Protein AF-A0A9X4KP51-F1 (afdb_monomer_lite)

pLDDT: mean 82.3, std 17.05, range [30.0, 98.44]

Organism: NCBI:txid1457232

Sequence (123 aa):
MGEWKGGKMMKLAYDSPGTAWKEALPIGNGRLGAMVFGAAATERIQINEETLWSGAPHDYNRPDAGQYLQEVRSLIFNDRIEEAERLFLDRMMGGADPSASLPAFLRAESGVPRASRGYAISA

Foldseek 3Di:
DDDDPDDPDDDDWDQAFAPDQVRFDWDDDVAKIWTWRPDQFKTKIKIFGPPQKDDDDDDQFDPCQVVCVVVLVVCVVVVVPVVSVVCCVVRNGGDDDPMDGDMDMDMDGPPDPDDPDTDTDDD

Radius of gyration: 25.91 Å; chains: 1; bounding box: 58×49×63 Å

Structure (mmCIF, N/CA/C/O backbone):
data_AF-A0A9X4KP51-F1
#
_entry.id   AF-A0A9X4KP51-F1
#
loop_
_atom_site.group_PDB
_atom_site.id
_atom_site.type_symbol
_atom_site.label_atom_id
_atom_site.label_alt_id
_atom_site.label_comp_id
_atom_site.label_asym_id
_atom_site.label_entity_id
_atom_site.label_seq_id
_atom_site.pdbx_PDB_ins_code
_atom_site.Cartn_x
_atom_site.Cartn_y
_atom_site.Cartn_z
_atom_site.occupancy
_atom_site.B_iso_or_equiv
_atom_site.auth_seq_id
_atom_site.auth_comp_id
_atom_site.auth_asym_id
_atom_site.auth_atom_id
_atom_site.pdbx_PDB_model_num
ATOM 1 N N . MET A 1 1 ? 13.820 -37.795 -22.097 1.00 35.44 1 MET A N 1
ATOM 2 C CA . MET A 1 1 ? 13.571 -36.416 -22.571 1.00 35.44 1 MET A CA 1
ATOM 3 C C . MET A 1 1 ? 12.099 -36.328 -22.929 1.00 35.44 1 MET A C 1
ATOM 5 O O . MET A 1 1 ? 11.694 -36.983 -23.875 1.00 35.44 1 MET A O 1
ATOM 9 N N . GLY A 1 2 ? 11.287 -35.673 -22.097 1.00 41.91 2 GLY A N 1
ATOM 10 C CA . GLY A 1 2 ? 9.842 -35.568 -22.318 1.00 41.91 2 GLY A CA 1
ATOM 11 C C . GLY A 1 2 ? 9.527 -34.416 -23.266 1.00 41.91 2 GLY A C 1
ATOM 12 O O . GLY A 1 2 ? 9.936 -33.286 -23.010 1.00 41.91 2 GLY A O 1
ATOM 13 N N . GLU A 1 3 ? 8.825 -34.711 -24.355 1.00 48.00 3 GLU A N 1
ATOM 14 C CA . GLU A 1 3 ? 8.2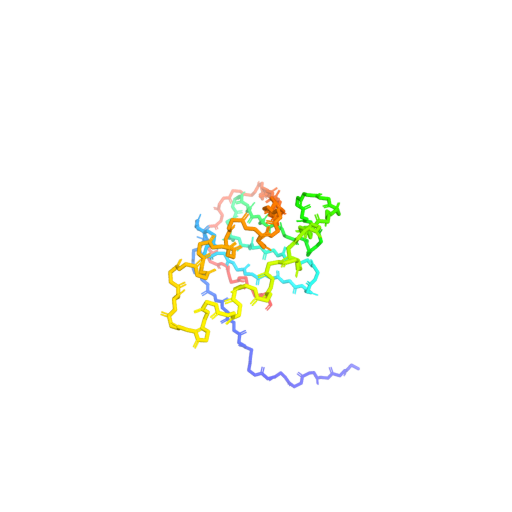48 -33.703 -25.241 1.00 48.00 3 GLU A CA 1
ATOM 15 C C . GLU A 1 3 ? 7.131 -32.954 -24.503 1.00 48.00 3 GLU A C 1
ATOM 17 O O . GLU A 1 3 ? 6.105 -33.530 -24.133 1.00 48.00 3 GLU A O 1
ATOM 22 N N . TRP A 1 4 ? 7.321 -31.653 -24.290 1.00 60.59 4 TRP A N 1
ATOM 23 C CA . TRP A 1 4 ? 6.259 -30.770 -23.822 1.00 60.59 4 TRP A CA 1
ATOM 24 C C . TRP A 1 4 ? 5.316 -30.488 -24.994 1.00 60.59 4 TRP A C 1
ATOM 26 O O . TRP A 1 4 ? 5.663 -29.754 -25.919 1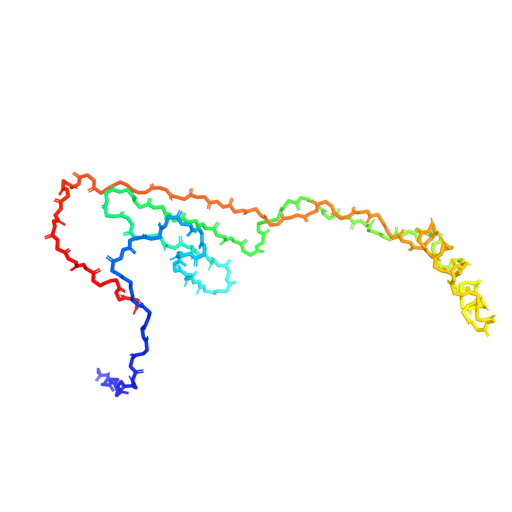.00 60.59 4 TRP A O 1
ATOM 36 N N . LYS A 1 5 ? 4.108 -31.061 -24.964 1.00 57.03 5 LYS A N 1
ATOM 37 C CA . LYS A 1 5 ? 3.023 -30.684 -25.880 1.00 57.03 5 LYS A CA 1
ATOM 38 C C . LYS A 1 5 ? 2.547 -29.274 -25.515 1.00 57.03 5 LYS A C 1
ATOM 40 O O . LYS A 1 5 ? 1.713 -29.103 -24.632 1.00 57.03 5 LYS A O 1
ATOM 45 N N . GLY A 1 6 ? 3.153 -28.269 -26.145 1.00 56.81 6 GLY A N 1
ATOM 46 C CA . GLY A 1 6 ? 2.924 -26.856 -25.856 1.00 56.81 6 GLY A CA 1
ATOM 47 C C . GLY A 1 6 ? 1.473 -26.435 -26.088 1.00 56.81 6 GLY A C 1
ATOM 48 O O . GLY A 1 6 ? 0.963 -26.511 -27.205 1.00 56.81 6 GLY A O 1
ATOM 49 N N . GLY A 1 7 ? 0.818 -25.956 -25.028 1.00 66.81 7 GLY A N 1
ATOM 50 C CA . GLY A 1 7 ? -0.393 -25.146 -25.147 1.00 66.81 7 GLY A CA 1
ATOM 51 C C . GLY A 1 7 ? -0.101 -23.819 -25.859 1.00 66.81 7 GLY A C 1
ATOM 52 O O . GLY A 1 7 ? 1.054 -23.416 -26.006 1.00 66.81 7 GLY A O 1
ATOM 53 N N . LYS A 1 8 ? -1.150 -23.125 -26.317 1.00 78.94 8 LYS A N 1
ATOM 54 C CA . LYS A 1 8 ? -1.035 -21.815 -26.980 1.00 78.94 8 LYS A CA 1
ATOM 55 C C . LYS A 1 8 ? -0.239 -20.840 -26.099 1.00 78.94 8 LYS A C 1
ATOM 57 O O . LYS A 1 8 ? -0.697 -20.460 -25.025 1.00 78.94 8 LYS A O 1
ATOM 62 N N . MET A 1 9 ? 0.934 -20.426 -26.574 1.00 80.31 9 MET A N 1
ATOM 63 C CA . MET A 1 9 ? 1.811 -19.480 -25.884 1.00 80.31 9 MET A CA 1
ATOM 64 C C . MET A 1 9 ? 1.204 -18.074 -25.954 1.00 80.31 9 MET A C 1
ATOM 66 O O . MET A 1 9 ? 1.177 -17.455 -27.019 1.00 80.31 9 MET A O 1
ATOM 70 N N . MET A 1 10 ? 0.681 -17.588 -24.829 1.00 87.94 10 MET A N 1
ATOM 71 C CA . MET A 1 10 ? 0.187 -16.217 -24.699 1.00 87.94 10 MET A CA 1
ATOM 72 C C . MET A 1 10 ? 1.367 -15.291 -24.407 1.00 87.94 10 MET A C 1
ATOM 74 O O . MET A 1 10 ? 2.176 -15.586 -23.532 1.00 87.94 10 MET A O 1
ATOM 78 N N . LYS A 1 11 ? 1.475 -14.187 -25.148 1.00 88.50 11 LYS A N 1
ATOM 79 C CA . LYS A 1 11 ? 2.562 -13.212 -25.008 1.00 88.50 11 LYS A CA 1
ATOM 80 C C . LYS A 1 11 ? 2.013 -11.796 -25.020 1.00 88.50 11 LYS A C 1
ATOM 82 O O . LYS A 1 11 ? 1.072 -11.508 -25.756 1.00 88.50 11 LYS A O 1
ATOM 87 N N . LEU A 1 12 ? 2.664 -10.925 -24.258 1.00 89.31 12 LEU A N 1
ATOM 88 C CA . LEU A 1 12 ? 2.559 -9.477 -24.384 1.00 89.31 12 LEU A CA 1
ATOM 89 C C . LEU A 1 12 ? 3.825 -8.988 -25.091 1.00 89.31 12 LEU A C 1
ATOM 91 O O . LEU A 1 12 ? 4.927 -9.345 -24.683 1.00 89.31 12 LEU A O 1
ATOM 95 N N . ALA A 1 13 ? 3.669 -8.229 -26.173 1.00 89.50 13 ALA A N 1
ATOM 96 C CA . ALA A 1 13 ? 4.778 -7.719 -26.970 1.00 89.50 13 ALA A CA 1
ATOM 97 C C . ALA A 1 13 ? 4.494 -6.277 -27.393 1.00 89.50 13 ALA A C 1
ATOM 99 O O . ALA A 1 13 ? 3.367 -5.949 -27.760 1.00 89.50 13 ALA A O 1
ATOM 100 N N . TYR A 1 14 ? 5.535 -5.450 -27.354 1.00 89.62 14 TYR A N 1
ATOM 101 C CA . TYR A 1 14 ? 5.499 -4.025 -27.668 1.00 89.62 14 TYR A CA 1
ATOM 102 C C . TYR A 1 14 ? 6.666 -3.701 -28.605 1.00 89.62 14 TYR A C 1
ATOM 104 O O . TYR A 1 14 ? 7.707 -4.359 -28.557 1.00 89.62 14 TYR A O 1
ATOM 112 N N . ASP A 1 15 ? 6.487 -2.717 -29.480 1.00 92.12 15 ASP A N 1
ATOM 113 C CA . ASP A 1 15 ? 7.460 -2.300 -30.496 1.00 92.12 15 ASP A CA 1
ATOM 114 C C . ASP A 1 15 ? 8.364 -1.141 -30.041 1.00 92.12 15 ASP A C 1
ATOM 116 O O . ASP A 1 15 ? 9.342 -0.810 -30.717 1.00 92.12 15 ASP A O 1
ATOM 120 N N . SER A 1 16 ? 8.084 -0.564 -28.872 1.00 88.19 16 SER A N 1
ATOM 121 C CA . SER A 1 16 ? 8.872 0.498 -28.251 1.00 88.19 16 SER A CA 1
ATOM 122 C C . SER A 1 16 ? 9.127 0.231 -26.764 1.00 88.19 16 SER A C 1
ATOM 124 O O . SER A 1 16 ? 8.266 -0.348 -26.098 1.00 88.19 16 SER A O 1
ATOM 126 N N . PRO A 1 17 ? 10.268 0.690 -26.214 1.00 89.50 17 PRO A N 1
ATOM 127 C CA . PRO A 1 17 ? 10.512 0.636 -24.777 1.00 89.50 17 PRO A CA 1
ATOM 128 C C . PRO A 1 17 ? 9.513 1.509 -24.014 1.00 89.50 17 PRO A C 1
ATOM 130 O O . PRO A 1 17 ? 9.121 2.578 -24.487 1.00 89.50 17 PRO A O 1
ATOM 133 N N . GLY A 1 18 ? 9.153 1.078 -22.807 1.00 87.31 18 GLY A N 1
ATOM 134 C CA . GLY A 1 18 ? 8.341 1.870 -21.894 1.00 87.31 18 GLY A CA 1
ATOM 135 C C . GLY A 1 18 ? 9.104 3.102 -21.409 1.00 87.31 18 GLY A C 1
ATOM 136 O O . GLY A 1 18 ? 10.296 3.046 -21.099 1.00 87.31 18 GLY A O 1
ATOM 137 N N . THR A 1 19 ? 8.409 4.227 -21.307 1.00 88.00 19 THR A N 1
ATOM 138 C CA . THR A 1 19 ? 8.937 5.478 -20.738 1.00 88.00 19 THR A CA 1
ATOM 139 C C . THR A 1 19 ? 8.320 5.763 -19.370 1.00 88.00 19 THR A C 1
ATOM 141 O O . THR A 1 19 ? 8.994 6.277 -18.470 1.00 88.00 19 THR A O 1
ATOM 144 N N . ALA A 1 20 ? 7.071 5.334 -19.172 1.00 89.56 20 ALA A N 1
ATOM 145 C CA . ALA A 1 20 ? 6.352 5.393 -17.909 1.00 89.56 20 ALA A CA 1
ATOM 146 C C . ALA A 1 20 ? 6.286 4.020 -17.225 1.00 89.56 20 ALA A C 1
ATOM 148 O O . ALA A 1 20 ? 6.315 2.975 -17.865 1.00 89.56 20 ALA A O 1
ATOM 149 N N . TRP A 1 21 ? 6.143 4.013 -15.897 1.00 89.06 21 TRP A N 1
ATOM 150 C CA . TRP A 1 21 ? 6.056 2.775 -15.108 1.00 89.06 21 TRP A CA 1
ATOM 151 C C . TRP A 1 21 ? 4.927 1.840 -15.566 1.00 89.06 21 TRP A C 1
ATOM 153 O O . TRP A 1 21 ? 5.115 0.633 -15.632 1.00 89.06 21 TRP A O 1
ATOM 163 N N . LYS A 1 22 ? 3.777 2.407 -15.956 1.00 90.81 22 LYS A N 1
ATOM 164 C CA . LYS A 1 22 ? 2.607 1.654 -16.444 1.00 90.81 22 LYS A CA 1
ATOM 165 C C . LYS A 1 22 ? 2.841 0.931 -17.777 1.00 90.81 22 LYS A C 1
ATOM 167 O O . LYS A 1 22 ? 2.015 0.116 -18.165 1.00 90.81 22 LYS A O 1
ATOM 172 N N . GLU A 1 23 ? 3.916 1.266 -18.483 1.00 90.81 23 GLU A N 1
ATOM 173 C CA . GLU A 1 23 ? 4.290 0.677 -19.775 1.00 90.81 23 GLU A CA 1
ATOM 174 C C . GLU A 1 23 ? 5.351 -0.420 -19.611 1.00 90.81 23 GLU A C 1
ATOM 176 O O . GLU A 1 23 ? 5.656 -1.127 -20.567 1.00 90.81 23 GLU A O 1
ATOM 181 N N . ALA A 1 24 ? 5.929 -0.556 -18.414 1.00 92.00 24 ALA A N 1
ATOM 182 C CA . ALA A 1 24 ? 6.922 -1.576 -18.122 1.00 92.00 24 ALA A CA 1
ATOM 183 C C . ALA A 1 24 ? 6.261 -2.940 -17.874 1.00 92.00 24 ALA A C 1
ATOM 185 O O . ALA A 1 24 ? 5.142 -3.037 -17.367 1.00 92.00 24 ALA A O 1
ATOM 186 N N . LEU A 1 25 ? 6.979 -4.007 -18.219 1.00 94.12 25 LEU A N 1
ATOM 187 C CA . LEU A 1 25 ? 6.498 -5.378 -18.092 1.00 94.12 25 LEU A CA 1
ATOM 188 C C . LEU A 1 25 ? 6.785 -5.927 -16.686 1.00 94.12 25 LEU A C 1
ATOM 190 O O . LEU A 1 25 ? 7.959 -5.970 -16.300 1.00 94.12 25 LEU A O 1
ATOM 194 N N . PRO A 1 26 ? 5.760 -6.368 -15.932 1.00 93.69 26 PRO A N 1
ATOM 195 C CA . PRO A 1 26 ? 5.958 -6.968 -14.622 1.00 93.69 26 PRO A CA 1
ATOM 196 C C . PRO A 1 26 ? 6.419 -8.424 -14.747 1.00 93.69 26 PRO A C 1
ATOM 198 O O . PRO A 1 26 ? 5.818 -9.225 -15.465 1.00 93.69 26 PRO A O 1
ATOM 201 N N . ILE A 1 27 ? 7.449 -8.784 -13.987 1.00 94.69 27 ILE A N 1
ATOM 202 C CA . ILE A 1 27 ? 7.881 -10.167 -13.754 1.00 94.69 27 ILE A CA 1
ATOM 203 C C . ILE A 1 27 ? 8.045 -10.400 -12.251 1.00 94.69 27 ILE A C 1
ATOM 205 O O . ILE A 1 27 ? 8.370 -9.473 -11.512 1.00 94.69 27 ILE A O 1
ATOM 209 N N . GLY A 1 28 ? 7.841 -11.628 -11.774 1.00 94.00 28 GLY A N 1
ATOM 210 C CA . GLY A 1 28 ? 8.046 -11.937 -10.361 1.00 94.00 28 GLY A CA 1
ATOM 211 C C . GLY A 1 28 ? 7.801 -13.395 -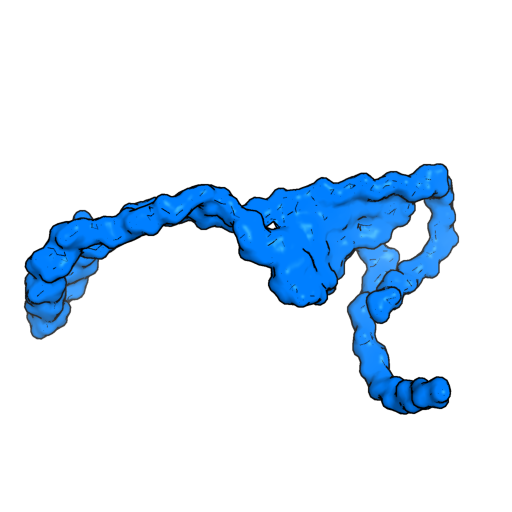9.996 1.00 94.00 28 GLY A C 1
ATOM 212 O O . GLY A 1 28 ? 7.247 -14.161 -10.782 1.00 94.00 28 GLY A O 1
ATOM 213 N N . ASN A 1 29 ? 8.231 -13.771 -8.792 1.00 94.69 29 ASN A N 1
ATOM 214 C CA . ASN A 1 29 ? 8.117 -15.133 -8.254 1.00 94.69 29 ASN A CA 1
ATOM 215 C C . ASN A 1 29 ? 7.360 -15.202 -6.914 1.00 94.69 29 ASN A C 1
ATOM 217 O O . ASN A 1 29 ? 7.522 -16.162 -6.165 1.00 94.69 29 ASN A O 1
ATOM 221 N N . GLY A 1 30 ? 6.576 -14.172 -6.596 1.00 88.56 30 GLY A N 1
ATOM 222 C CA . GLY A 1 30 ? 5.865 -14.029 -5.323 1.00 88.56 30 GLY A CA 1
ATOM 223 C C . GLY A 1 30 ? 6.637 -13.207 -4.293 1.00 88.56 30 GLY A C 1
ATOM 224 O O . GLY A 1 30 ? 6.041 -12.327 -3.692 1.00 88.56 30 GLY A O 1
ATOM 225 N N . ARG A 1 31 ? 7.957 -13.406 -4.176 1.00 90.50 31 ARG A N 1
ATOM 226 C CA . ARG A 1 31 ? 8.812 -12.671 -3.225 1.00 90.50 31 ARG A CA 1
ATOM 227 C C . ARG A 1 31 ? 9.543 -11.489 -3.858 1.00 90.50 31 ARG A C 1
ATOM 229 O O . ARG A 1 31 ? 9.611 -10.400 -3.296 1.00 90.50 31 ARG A O 1
ATOM 236 N N . LEU A 1 32 ? 10.129 -11.721 -5.029 1.00 92.19 32 LEU A N 1
ATOM 237 C CA . LEU A 1 32 ? 10.812 -10.707 -5.824 1.00 92.19 32 LEU A CA 1
ATOM 238 C C . LEU A 1 32 ? 9.941 -10.329 -7.015 1.00 92.19 32 LEU A C 1
ATOM 240 O O . LEU A 1 32 ? 9.408 -11.203 -7.706 1.00 92.19 32 LEU A O 1
ATOM 244 N N . GLY A 1 33 ? 9.846 -9.028 -7.265 1.00 92.75 33 GLY A N 1
ATOM 245 C CA . GLY A 1 33 ? 9.192 -8.455 -8.432 1.00 92.75 33 GLY A CA 1
ATOM 246 C C . GLY A 1 33 ? 10.129 -7.511 -9.169 1.00 92.75 33 GLY A C 1
ATOM 247 O O . GLY A 1 33 ? 11.019 -6.910 -8.569 1.00 92.75 33 GLY A O 1
ATOM 248 N N . ALA A 1 34 ? 9.925 -7.368 -10.472 1.00 93.00 34 ALA A N 1
ATOM 249 C CA . ALA A 1 34 ? 10.615 -6.367 -11.259 1.00 93.00 34 ALA A CA 1
ATOM 250 C C . ALA A 1 34 ? 9.734 -5.800 -12.373 1.00 93.00 34 ALA A C 1
ATOM 252 O O . ALA A 1 34 ? 8.876 -6.493 -12.916 1.00 93.00 34 ALA A O 1
ATOM 253 N N . MET A 1 35 ? 9.995 -4.543 -12.727 1.00 94.06 35 MET A N 1
ATOM 254 C CA . MET A 1 35 ? 9.395 -3.863 -13.873 1.00 94.06 35 MET A CA 1
ATOM 255 C C . MET A 1 35 ? 10.480 -3.609 -14.917 1.00 94.06 35 MET A C 1
ATOM 257 O O . MET A 1 35 ? 11.440 -2.883 -14.641 1.00 94.06 35 MET A O 1
ATOM 261 N N . VAL A 1 36 ? 10.326 -4.202 -16.101 1.00 92.62 36 VAL A N 1
ATOM 262 C CA . VAL A 1 36 ? 11.302 -4.145 -17.202 1.00 92.62 36 VAL A CA 1
ATOM 263 C C . VAL A 1 36 ? 10.853 -3.130 -18.252 1.00 92.62 36 VAL A C 1
ATOM 265 O O . VAL A 1 36 ? 9.728 -3.220 -18.745 1.00 92.62 36 VAL A O 1
ATOM 268 N N . PHE A 1 37 ? 11.716 -2.170 -18.602 1.00 91.31 37 PHE A N 1
ATOM 269 C CA . PHE A 1 37 ? 11.364 -1.065 -19.505 1.00 91.31 37 PHE A CA 1
ATOM 270 C C . PHE A 1 37 ? 11.753 -1.322 -20.974 1.00 91.31 37 PHE A C 1
ATOM 272 O O . PHE A 1 37 ? 11.088 -0.806 -21.869 1.00 91.31 37 PHE A O 1
ATOM 279 N N . GLY A 1 38 ? 12.767 -2.144 -21.254 1.00 89.06 38 GLY A N 1
ATOM 280 C CA . GLY A 1 38 ? 13.097 -2.630 -22.602 1.00 89.06 38 GLY A CA 1
ATOM 281 C C . GLY A 1 38 ? 14.019 -1.716 -23.421 1.00 89.06 38 GLY A C 1
ATOM 282 O O . GLY A 1 38 ? 14.057 -1.816 -24.650 1.00 89.06 38 GLY A O 1
ATOM 283 N N . ALA A 1 39 ? 14.728 -0.777 -22.790 1.00 86.19 39 ALA A N 1
ATOM 284 C CA . ALA A 1 39 ? 15.530 0.228 -23.487 1.00 86.19 39 ALA A CA 1
ATOM 285 C C . ALA A 1 39 ? 16.933 -0.292 -23.875 1.00 86.19 39 ALA A C 1
ATOM 287 O O . ALA A 1 39 ? 17.798 -0.517 -23.035 1.00 86.19 39 ALA A O 1
ATOM 288 N N . ALA A 1 40 ? 17.196 -0.401 -25.184 1.00 79.50 40 ALA A N 1
ATOM 289 C CA . ALA A 1 40 ? 18.369 -1.096 -25.734 1.00 79.50 40 ALA A CA 1
ATOM 290 C C . ALA A 1 40 ? 19.752 -0.525 -25.349 1.00 79.50 40 ALA A C 1
ATOM 292 O O . ALA A 1 40 ? 20.712 -1.280 -25.222 1.00 79.50 40 ALA A O 1
ATOM 293 N N . ALA A 1 41 ? 19.891 0.797 -25.211 1.00 80.62 41 ALA A N 1
ATOM 294 C CA . ALA A 1 41 ? 21.175 1.432 -24.874 1.00 80.62 41 ALA A CA 1
ATOM 295 C C . ALA A 1 41 ? 21.414 1.497 -23.357 1.00 80.62 41 ALA A C 1
ATOM 297 O O . ALA A 1 41 ? 22.537 1.386 -22.866 1.00 80.62 41 ALA A O 1
ATOM 298 N N . THR A 1 42 ? 20.340 1.705 -22.606 1.00 82.00 42 THR A N 1
ATOM 299 C CA . THR A 1 42 ? 20.352 1.825 -21.155 1.00 82.00 42 THR A CA 1
ATOM 300 C C . THR A 1 42 ? 19.040 1.265 -20.656 1.00 82.00 42 THR A C 1
ATOM 302 O O . THR A 1 42 ? 18.008 1.921 -20.772 1.00 82.00 42 THR A O 1
ATOM 305 N N . GLU A 1 43 ? 19.095 0.071 -20.095 1.00 87.06 43 GLU A N 1
ATOM 306 C CA . GLU A 1 43 ? 17.946 -0.573 -19.494 1.00 87.06 43 GLU A CA 1
ATOM 307 C C . GLU A 1 43 ? 17.738 -0.046 -18.073 1.00 87.06 43 GLU A C 1
ATOM 309 O O . GLU A 1 43 ? 18.692 0.170 -17.313 1.00 87.06 43 GLU A O 1
ATOM 314 N N . ARG A 1 44 ? 16.470 0.128 -17.705 1.00 86.88 44 ARG A N 1
ATOM 315 C CA . ARG A 1 44 ? 16.057 0.404 -16.335 1.00 86.88 44 ARG A CA 1
ATOM 316 C C . ARG A 1 44 ? 15.202 -0.760 -15.871 1.00 86.88 44 ARG A C 1
ATOM 318 O O . ARG A 1 44 ? 14.201 -1.074 -16.496 1.00 86.88 44 ARG A O 1
ATOM 325 N N . ILE A 1 45 ? 15.559 -1.347 -14.738 1.00 89.12 45 ILE A N 1
ATOM 326 C CA . ILE A 1 45 ? 14.751 -2.372 -14.084 1.00 89.12 45 ILE A CA 1
ATOM 327 C C . ILE A 1 45 ? 14.411 -1.855 -12.694 1.00 89.12 45 ILE A C 1
ATOM 329 O O . ILE A 1 45 ? 15.304 -1.633 -11.880 1.00 89.12 45 ILE A O 1
ATOM 333 N N . GLN A 1 46 ? 13.130 -1.628 -12.414 1.00 89.62 46 GLN A N 1
ATOM 334 C CA . GLN A 1 46 ? 12.704 -1.418 -11.028 1.00 89.62 46 GLN A CA 1
ATOM 335 C C . GLN A 1 46 ? 12.579 -2.779 -10.349 1.00 89.62 46 GLN A C 1
ATOM 337 O O . GLN A 1 46 ? 12.114 -3.715 -10.990 1.00 89.62 46 GLN A O 1
ATOM 342 N N . ILE A 1 47 ? 12.971 -2.886 -9.083 1.00 90.31 47 ILE A N 1
ATOM 343 C CA . ILE A 1 47 ? 12.880 -4.103 -8.277 1.00 90.31 47 ILE A CA 1
ATOM 344 C C . ILE A 1 47 ? 12.071 -3.828 -7.014 1.00 90.31 47 ILE A C 1
ATOM 346 O O . ILE A 1 47 ? 12.252 -2.797 -6.363 1.00 90.31 47 ILE A O 1
ATOM 350 N N . ASN A 1 48 ? 11.253 -4.809 -6.646 1.00 87.94 48 ASN A N 1
ATOM 351 C CA . ASN A 1 48 ? 10.546 -4.883 -5.379 1.00 87.94 48 ASN A CA 1
ATOM 352 C C . ASN A 1 48 ? 10.893 -6.199 -4.662 1.00 87.94 48 ASN A C 1
ATOM 354 O O . ASN A 1 48 ? 11.068 -7.242 -5.297 1.00 87.94 48 ASN A O 1
ATOM 358 N N . GLU A 1 49 ? 10.954 -6.143 -3.334 1.00 88.69 49 GLU A N 1
ATOM 359 C CA . GLU A 1 49 ? 11.079 -7.291 -2.429 1.00 88.69 49 GLU A CA 1
ATOM 360 C C . GLU A 1 49 ? 9.898 -7.221 -1.452 1.00 88.69 49 GLU A C 1
ATOM 362 O O . GLU A 1 49 ? 9.619 -6.145 -0.920 1.00 88.69 49 GLU A O 1
ATOM 367 N N . GLU A 1 50 ? 9.162 -8.319 -1.272 1.00 87.81 50 GLU A N 1
ATOM 368 C CA . GLU A 1 50 ? 7.872 -8.327 -0.561 1.00 87.81 50 GLU A CA 1
ATOM 369 C C . GLU A 1 50 ? 7.940 -7.795 0.882 1.00 87.81 50 GLU A C 1
ATOM 371 O O . GLU A 1 50 ? 6.962 -7.236 1.381 1.00 87.81 50 GLU A O 1
ATOM 376 N N . THR A 1 51 ? 9.089 -7.942 1.543 1.00 84.00 51 THR A N 1
ATOM 377 C CA . THR A 1 51 ? 9.316 -7.575 2.946 1.00 84.00 51 THR A CA 1
ATOM 378 C C . THR A 1 51 ? 10.018 -6.230 3.114 1.00 84.00 51 THR A C 1
ATOM 380 O O . THR A 1 51 ? 10.180 -5.764 4.243 1.00 84.00 51 THR A O 1
ATOM 383 N N . LEU A 1 52 ? 10.391 -5.557 2.021 1.00 86.69 52 LEU A N 1
ATOM 384 C CA . LEU A 1 52 ? 11.068 -4.267 2.091 1.00 86.69 52 LEU A CA 1
ATOM 385 C C . LEU A 1 52 ? 10.067 -3.121 2.313 1.00 86.69 52 LEU A C 1
ATOM 387 O O . LEU A 1 52 ? 9.598 -2.460 1.381 1.00 86.69 52 LEU A O 1
ATOM 391 N N . TRP A 1 53 ? 9.769 -2.887 3.587 1.00 85.50 53 TRP A N 1
ATOM 392 C CA . TRP A 1 53 ? 8.893 -1.824 4.074 1.00 85.50 53 TRP A CA 1
ATOM 393 C C . TRP A 1 53 ? 9.672 -0.839 4.948 1.00 85.50 53 TRP A C 1
ATOM 395 O O . TRP A 1 53 ? 10.608 -1.216 5.654 1.00 85.50 53 TRP A O 1
ATOM 405 N N . SER A 1 54 ? 9.290 0.437 4.901 1.00 84.38 54 SER A N 1
ATOM 406 C CA . SER A 1 54 ? 9.671 1.406 5.925 1.00 84.38 54 SER A CA 1
ATOM 407 C C . SER A 1 54 ? 8.896 1.144 7.218 1.00 84.38 54 SER A C 1
ATOM 409 O O . SER A 1 54 ? 7.867 0.473 7.216 1.00 84.38 54 SER A O 1
ATOM 411 N N . GLY A 1 55 ? 9.376 1.720 8.318 1.00 80.56 55 GLY A N 1
ATOM 412 C CA . GLY A 1 55 ? 8.755 1.564 9.629 1.00 80.56 55 GLY A CA 1
ATOM 413 C C . GLY A 1 55 ? 9.436 0.494 10.477 1.00 80.56 55 GLY A C 1
ATOM 414 O O . GLY A 1 55 ? 10.531 0.020 10.176 1.00 80.56 55 GLY A O 1
ATOM 415 N N . ALA A 1 56 ? 8.803 0.178 11.597 1.00 82.75 56 ALA A N 1
ATOM 416 C CA . ALA A 1 56 ? 9.253 -0.800 12.576 1.00 82.75 56 ALA A CA 1
ATOM 417 C C . ALA A 1 56 ? 8.016 -1.363 13.292 1.00 82.75 56 ALA A C 1
ATOM 419 O O . ALA A 1 56 ? 6.960 -0.730 13.226 1.00 82.75 56 ALA A O 1
ATOM 420 N N . PRO A 1 57 ? 8.118 -2.508 13.994 1.00 84.56 57 PRO A N 1
ATOM 421 C CA . PRO A 1 57 ? 7.021 -3.004 14.815 1.00 84.56 57 PRO A CA 1
ATOM 422 C C . PRO A 1 57 ? 6.469 -1.900 15.723 1.00 84.56 57 PRO A C 1
ATOM 424 O O . PRO A 1 57 ? 7.215 -1.285 16.487 1.00 84.56 57 PRO A O 1
ATOM 427 N N . HIS A 1 58 ? 5.170 -1.645 15.615 1.00 81.62 58 HIS A N 1
ATOM 428 C CA . HIS A 1 58 ? 4.491 -0.578 16.335 1.00 81.62 58 HIS A CA 1
ATOM 429 C C . HIS A 1 58 ? 3.156 -1.083 16.879 1.00 81.62 58 HIS A C 1
ATOM 431 O O . HIS A 1 58 ? 2.462 -1.859 16.220 1.00 81.62 58 HIS A O 1
ATOM 437 N N . ASP A 1 59 ? 2.808 -0.655 18.092 1.00 86.19 59 ASP A N 1
ATOM 438 C CA . ASP A 1 59 ? 1.490 -0.910 18.662 1.00 86.19 59 ASP A CA 1
ATOM 439 C C . ASP A 1 59 ? 0.553 0.231 18.267 1.00 86.19 59 ASP A C 1
ATOM 441 O O . ASP A 1 59 ? 0.636 1.336 18.798 1.00 86.19 59 ASP A O 1
ATOM 445 N N . TYR A 1 60 ? -0.330 -0.042 17.310 1.00 85.62 60 TYR A N 1
ATOM 446 C CA . TYR A 1 60 ? -1.317 0.931 16.847 1.00 85.62 60 TYR A CA 1
ATOM 447 C C . TYR A 1 60 ? -2.529 1.028 17.777 1.00 85.62 60 TYR A C 1
ATOM 449 O O . TYR A 1 60 ? -3.406 1.860 17.541 1.00 85.62 60 TYR A O 1
ATOM 457 N N . ASN A 1 61 ? -2.618 0.191 18.816 1.00 88.31 61 ASN A N 1
ATOM 458 C CA . ASN A 1 61 ? -3.765 0.200 19.707 1.00 88.31 61 ASN A CA 1
ATOM 459 C C . ASN A 1 61 ? -3.802 1.478 20.536 1.00 88.31 61 ASN A C 1
ATOM 461 O O . ASN A 1 61 ? -2.822 1.903 21.146 1.00 88.31 61 ASN A O 1
ATOM 465 N N . ARG A 1 62 ? -4.998 2.052 20.626 1.00 89.50 62 ARG A N 1
ATOM 466 C CA . ARG A 1 62 ? -5.284 3.125 21.564 1.00 89.50 62 ARG A CA 1
ATOM 467 C C . ARG A 1 62 ? -5.763 2.515 22.896 1.00 89.50 62 ARG A C 1
ATOM 469 O O . ARG A 1 62 ? -6.824 1.888 22.905 1.00 89.50 62 ARG A O 1
ATOM 476 N N . PRO A 1 63 ? -5.033 2.685 24.019 1.00 90.06 63 PRO A N 1
ATOM 477 C CA . PRO A 1 63 ? -5.300 1.935 25.253 1.00 90.06 63 PRO A CA 1
ATOM 478 C C . PRO A 1 63 ? -6.689 2.164 25.867 1.00 90.06 63 PRO A C 1
ATOM 480 O O . PRO A 1 63 ? -7.254 1.259 26.475 1.00 90.06 63 PRO A O 1
ATOM 483 N N . ASP A 1 64 ? -7.247 3.367 25.717 1.00 93.12 64 ASP A N 1
ATOM 484 C CA . ASP A 1 64 ? -8.540 3.770 26.281 1.00 93.12 64 ASP A CA 1
ATOM 485 C C . ASP A 1 64 ? -9.721 3.575 25.316 1.00 93.12 64 ASP A C 1
ATOM 487 O O . ASP A 1 64 ? -10.868 3.744 25.725 1.00 93.12 64 ASP A O 1
ATOM 491 N N . ALA A 1 65 ? -9.486 3.158 24.065 1.00 93.38 65 ALA A N 1
ATOM 492 C CA . ALA A 1 65 ? -10.526 3.078 23.034 1.00 93.38 65 ALA A CA 1
ATOM 493 C C . ALA A 1 65 ? -11.729 2.214 23.450 1.00 93.38 65 ALA A C 1
ATOM 495 O O . ALA A 1 65 ? -12.881 2.564 23.192 1.00 93.38 65 ALA A O 1
ATOM 496 N N . GLY A 1 66 ? -11.474 1.101 24.147 1.00 94.50 66 GLY A N 1
ATOM 497 C CA . GLY A 1 66 ? -12.521 0.191 24.614 1.00 94.50 66 GLY A CA 1
ATOM 498 C C . GLY A 1 66 ? -13.522 0.830 25.584 1.00 94.50 66 GLY A C 1
ATOM 499 O O . GLY A 1 66 ? -14.661 0.370 25.660 1.00 94.50 66 GLY A O 1
ATOM 500 N N . GLN A 1 67 ? -13.140 1.905 26.281 1.00 96.81 67 GLN A N 1
ATOM 501 C CA . GLN A 1 67 ? -14.003 2.597 27.245 1.00 96.81 67 GLN A CA 1
ATOM 502 C C . GLN A 1 67 ? -15.174 3.318 26.560 1.00 96.81 67 GLN A C 1
ATOM 504 O O . GLN A 1 67 ? -16.252 3.420 27.140 1.00 96.81 67 GLN A O 1
ATOM 509 N N . TYR A 1 68 ? -14.998 3.745 25.305 1.00 96.88 68 TYR A N 1
ATOM 510 C CA . TYR A 1 68 ? -15.989 4.525 24.552 1.00 96.88 68 TYR A CA 1
ATOM 511 C C . TYR A 1 68 ? -16.918 3.661 23.684 1.00 96.88 68 TYR A C 1
ATOM 513 O O . TYR A 1 68 ? -17.910 4.154 23.147 1.00 96.88 68 TYR A O 1
ATOM 521 N N . LEU A 1 69 ? -16.654 2.352 23.573 1.00 97.12 69 LEU A N 1
ATOM 522 C CA . LEU A 1 69 ? -17.411 1.443 22.703 1.00 97.12 69 LEU A CA 1
ATOM 523 C C . LEU A 1 69 ? -18.914 1.429 23.018 1.00 97.12 69 LEU A C 1
ATOM 525 O O . LEU A 1 69 ? -19.746 1.385 22.108 1.00 97.12 69 LEU A O 1
ATOM 529 N N . GLN A 1 70 ? -19.273 1.450 24.303 1.00 97.94 70 GLN A N 1
ATOM 530 C CA . GLN A 1 70 ? -20.676 1.410 24.715 1.00 97.94 70 GLN A CA 1
ATOM 531 C C . GLN A 1 70 ? -21.409 2.717 24.386 1.00 97.94 70 GLN A C 1
ATOM 533 O O . GLN A 1 70 ? -22.580 2.693 23.999 1.00 97.94 70 GLN A O 1
ATOM 538 N N . GLU A 1 71 ? -20.720 3.849 24.505 1.00 97.75 71 GLU A N 1
ATOM 539 C CA . GLU A 1 71 ? -21.265 5.170 24.204 1.00 97.75 71 GLU A CA 1
ATOM 540 C C . GLU A 1 71 ? -21.492 5.336 22.699 1.00 97.75 71 GLU A C 1
ATOM 542 O O . GLU A 1 71 ? -22.594 5.685 22.282 1.00 97.75 71 GLU A O 1
ATOM 547 N N . VAL A 1 72 ? -20.510 4.948 21.878 1.00 97.75 72 VAL A N 1
ATOM 548 C CA . VAL A 1 72 ? -20.641 4.945 20.413 1.00 97.75 72 VAL A CA 1
ATOM 549 C C . VAL A 1 72 ? -21.820 4.077 19.964 1.00 97.75 72 VAL A C 1
ATOM 551 O O . VAL A 1 72 ? -22.659 4.531 19.188 1.00 97.75 72 VAL A O 1
ATOM 554 N N . ARG A 1 73 ? -21.954 2.851 20.493 1.00 98.12 73 ARG A N 1
ATOM 555 C CA . ARG A 1 73 ? -23.112 1.982 20.200 1.00 98.12 73 ARG A CA 1
ATOM 556 C C . ARG A 1 73 ? -24.437 2.636 20.582 1.00 98.12 73 ARG A C 1
ATOM 558 O O . ARG A 1 73 ? -25.395 2.558 19.820 1.00 98.12 73 ARG A O 1
ATOM 565 N N . SER A 1 74 ? -24.489 3.285 21.742 1.00 98.38 74 SER A N 1
ATOM 566 C CA . SER A 1 74 ? -25.697 3.972 22.206 1.00 98.38 74 SER A CA 1
ATOM 567 C C . SER A 1 74 ? -26.072 5.134 21.287 1.00 98.38 74 SER A C 1
ATOM 569 O O . SER A 1 74 ? -27.248 5.299 20.978 1.00 98.38 74 SER A O 1
ATOM 571 N N . LEU A 1 75 ? -25.101 5.915 20.808 1.00 98.44 75 LEU A N 1
ATOM 572 C CA . LEU A 1 75 ? -25.345 6.995 19.847 1.00 98.44 75 LEU A CA 1
ATOM 573 C C . LEU A 1 75 ? -25.890 6.448 18.520 1.00 98.44 75 LEU A C 1
ATOM 575 O O . LEU A 1 75 ? -26.885 6.968 18.022 1.00 98.44 75 LEU A O 1
ATOM 579 N N . ILE A 1 76 ? -25.324 5.348 18.012 1.00 98.12 76 ILE A N 1
ATOM 580 C CA . ILE A 1 76 ? -25.807 4.675 16.794 1.00 98.12 76 ILE A CA 1
ATOM 581 C C . ILE A 1 76 ? -27.254 4.193 16.960 1.00 98.12 76 ILE A C 1
ATOM 583 O O . ILE A 1 76 ? -28.090 4.460 16.103 1.00 98.12 76 ILE A O 1
ATOM 587 N N . PHE A 1 77 ? -27.581 3.518 18.067 1.00 98.31 77 PHE A N 1
ATOM 588 C CA . PHE A 1 77 ? -28.940 3.008 18.295 1.00 98.31 77 PHE A CA 1
ATOM 589 C C . PHE A 1 77 ? -29.987 4.104 18.532 1.00 98.31 77 PHE A C 1
ATOM 591 O O . PHE A 1 77 ? -31.177 3.834 18.402 1.00 98.31 77 PHE A O 1
ATOM 598 N N . ASN A 1 78 ? -29.555 5.324 18.854 1.00 98.25 78 ASN A N 1
ATOM 599 C CA . ASN A 1 78 ? -30.417 6.500 18.968 1.00 98.25 78 ASN A CA 1
ATOM 600 C C . ASN A 1 78 ? -30.370 7.398 17.716 1.00 98.25 78 ASN A C 1
ATOM 602 O O . ASN A 1 78 ? -30.766 8.557 17.798 1.00 98.25 78 ASN A O 1
ATOM 606 N N . ASP A 1 79 ? -29.871 6.890 16.583 1.00 97.88 79 ASP A N 1
ATOM 607 C CA . ASP A 1 79 ? -29.788 7.594 15.290 1.00 97.88 79 ASP A CA 1
ATOM 608 C C . ASP A 1 79 ? -28.918 8.874 15.310 1.00 97.88 79 ASP A C 1
ATOM 610 O O . ASP A 1 79 ? -29.005 9.742 14.444 1.00 97.88 79 ASP A O 1
ATOM 614 N N . ARG A 1 80 ? -28.016 8.997 16.296 1.00 98.38 80 ARG A N 1
ATOM 615 C CA . ARG A 1 80 ? -27.080 10.127 16.466 1.00 98.38 80 ARG A CA 1
ATOM 616 C C . ARG A 1 80 ? -25.745 9.841 15.778 1.00 98.38 80 ARG A C 1
ATOM 618 O O . ARG A 1 80 ? -24.693 9.780 16.418 1.00 98.38 80 ARG A O 1
ATOM 625 N N . ILE A 1 81 ? -25.792 9.632 14.464 1.00 97.62 81 ILE A N 1
ATOM 626 C CA . ILE A 1 81 ? -24.658 9.117 13.677 1.00 97.62 81 ILE A CA 1
ATOM 627 C C . ILE A 1 81 ? -23.453 10.069 13.670 1.00 97.62 81 ILE A C 1
ATOM 629 O O . ILE A 1 81 ? -22.336 9.625 13.924 1.00 97.62 81 ILE A O 1
ATOM 633 N N . GLU A 1 82 ? -23.661 11.371 13.461 1.00 98.19 82 GLU A N 1
ATOM 634 C CA . GLU A 1 82 ? -22.562 12.356 13.421 1.00 98.19 82 GLU A CA 1
ATOM 635 C C . GLU A 1 82 ? -21.795 12.444 14.749 1.00 98.19 82 GLU A C 1
ATOM 637 O O . GLU A 1 82 ? -20.589 12.691 14.788 1.00 98.19 82 GLU A O 1
ATOM 642 N N . GLU A 1 83 ? -22.495 12.252 15.866 1.00 97.81 83 GLU A N 1
ATOM 643 C CA . GLU A 1 83 ? -21.893 12.292 17.197 1.00 97.81 83 GLU A CA 1
ATOM 644 C C . GLU A 1 83 ? -21.145 10.997 17.503 1.00 97.81 83 GLU A C 1
ATOM 646 O O . GLU A 1 83 ? -20.057 11.041 18.078 1.00 97.81 83 GLU A O 1
ATOM 651 N N . ALA A 1 84 ? -21.687 9.858 17.060 1.00 97.69 84 ALA A N 1
ATOM 652 C CA . ALA A 1 84 ? -21.008 8.570 17.133 1.00 97.69 84 ALA A CA 1
ATOM 653 C C . ALA A 1 84 ? -19.697 8.584 16.335 1.00 97.69 84 ALA A C 1
ATOM 655 O O . ALA A 1 84 ? -18.662 8.163 16.851 1.00 97.69 84 ALA A O 1
ATOM 656 N N . GLU A 1 85 ? -19.729 9.102 15.103 1.00 97.38 85 GLU A N 1
ATOM 657 C CA . GLU A 1 85 ? -18.554 9.232 14.238 1.00 97.38 85 GLU A CA 1
ATOM 658 C C . GLU A 1 85 ? -17.496 10.132 14.876 1.00 97.38 85 GLU A C 1
ATOM 660 O O . GLU A 1 85 ? -16.332 9.746 14.982 1.00 97.38 85 GLU A O 1
ATOM 665 N N . ARG A 1 86 ? -17.897 11.308 15.369 1.00 98.06 86 ARG A N 1
ATOM 666 C CA . ARG A 1 86 ? -16.973 12.242 16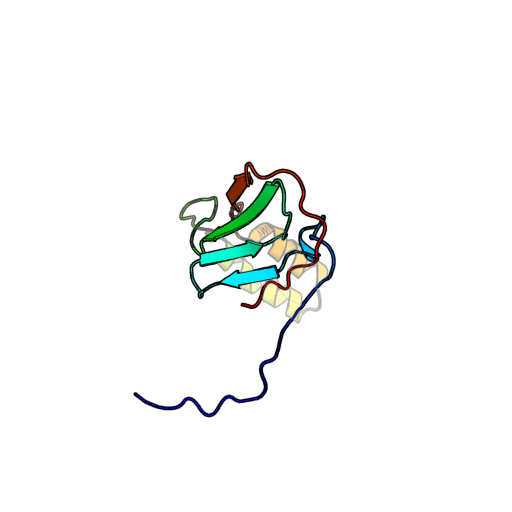.019 1.00 98.06 86 ARG A CA 1
ATOM 667 C C . ARG A 1 86 ? -16.294 11.620 17.236 1.00 98.06 86 ARG A C 1
ATOM 669 O O . ARG A 1 86 ? -15.079 11.740 17.377 1.00 98.06 86 ARG A O 1
ATOM 6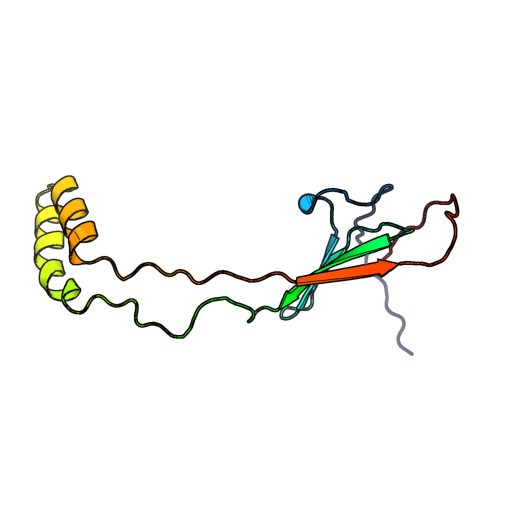76 N N . LEU A 1 87 ? -17.062 10.947 18.095 1.00 96.94 87 LEU A N 1
ATOM 677 C CA . LEU A 1 87 ? -16.528 10.275 19.279 1.00 96.94 87 LEU A CA 1
ATOM 678 C C . LEU A 1 87 ? -15.567 9.142 18.893 1.00 96.94 87 LEU A C 1
ATOM 680 O O . LEU A 1 87 ? -14.496 9.009 19.484 1.00 96.94 87 LEU A O 1
ATOM 684 N N . PHE A 1 88 ? -15.922 8.356 17.876 1.00 95.94 88 PHE A N 1
ATOM 685 C CA . PHE A 1 88 ? -15.086 7.274 17.368 1.00 95.94 88 PHE A CA 1
ATOM 686 C C . PHE A 1 88 ? -13.749 7.792 16.817 1.00 95.94 88 PHE A C 1
ATOM 688 O O . PHE A 1 88 ? -12.688 7.300 17.208 1.00 95.94 88 PHE A O 1
ATOM 695 N N . LEU A 1 89 ? -13.785 8.814 15.959 1.00 94.69 89 LEU A N 1
ATOM 696 C CA . LEU A 1 89 ? -12.584 9.396 15.359 1.00 94.69 89 LEU A CA 1
ATOM 697 C C . LEU A 1 89 ? -11.656 10.032 16.406 1.00 94.69 89 LEU A C 1
ATOM 699 O O . LEU A 1 89 ? -10.441 9.894 16.295 1.00 94.69 89 LEU A O 1
ATOM 703 N N . ASP A 1 90 ? -12.209 10.678 17.437 1.00 94.00 90 ASP A N 1
ATOM 704 C CA . ASP A 1 90 ? -11.431 11.347 18.493 1.00 94.00 90 ASP A CA 1
ATOM 705 C C . ASP A 1 90 ? -10.840 10.362 19.524 1.00 94.00 90 ASP A C 1
ATOM 707 O O . ASP A 1 90 ? -9.728 10.554 20.027 1.00 94.00 90 ASP A O 1
ATOM 711 N N . ARG A 1 91 ? -11.577 9.294 19.866 1.00 94.38 91 ARG A N 1
ATOM 712 C CA . ARG A 1 91 ? -11.272 8.454 21.043 1.00 94.38 91 ARG A CA 1
ATOM 713 C C . ARG A 1 91 ? -10.960 6.997 20.763 1.00 94.38 91 ARG A C 1
ATOM 715 O O . ARG A 1 91 ? -10.459 6.324 21.661 1.00 94.38 91 ARG A O 1
ATOM 722 N N . MET A 1 92 ? -11.254 6.489 19.571 1.00 94.00 92 MET A N 1
ATOM 723 C CA . MET A 1 92 ? -11.130 5.057 19.280 1.00 94.00 92 MET A CA 1
ATOM 724 C C . MET A 1 92 ? -10.148 4.734 18.155 1.00 94.00 92 MET A C 1
ATOM 726 O O . MET A 1 92 ? -9.712 3.589 18.055 1.00 94.00 92 MET A O 1
ATOM 730 N N . MET A 1 93 ? -9.761 5.721 17.345 1.00 91.31 93 MET A N 1
ATOM 731 C CA . MET A 1 93 ? -8.761 5.531 16.298 1.00 91.31 93 MET A CA 1
ATOM 732 C C . MET A 1 93 ? -7.366 5.284 16.886 1.00 91.31 93 MET A C 1
ATOM 734 O O . MET A 1 93 ? -6.918 5.980 17.801 1.00 91.31 93 MET A O 1
ATOM 738 N N . GLY A 1 94 ? -6.690 4.276 16.335 1.00 86.62 94 GLY A N 1
ATOM 739 C CA . GLY A 1 94 ? -5.284 3.994 16.597 1.00 86.62 94 GLY A CA 1
ATOM 740 C C . GLY A 1 94 ? -4.345 5.052 16.016 1.00 86.62 94 GLY A C 1
ATOM 741 O O . GLY A 1 94 ? -4.763 5.932 15.260 1.00 86.62 94 GLY A O 1
ATOM 742 N N . GLY A 1 95 ? -3.061 4.961 16.367 1.00 81.62 95 GLY A N 1
ATOM 743 C CA . GLY A 1 95 ? -2.027 5.827 15.796 1.00 81.62 95 GLY A CA 1
ATOM 744 C C . GLY A 1 95 ? -1.906 5.659 14.277 1.00 81.62 95 GLY A C 1
ATOM 745 O O . GLY A 1 95 ? -2.164 4.581 13.743 1.00 81.62 95 GLY A O 1
ATOM 746 N N . ALA A 1 96 ? -1.512 6.723 13.572 1.00 76.12 96 ALA A N 1
ATOM 747 C CA . ALA A 1 96 ? -1.248 6.646 12.137 1.00 76.12 96 ALA A CA 1
ATOM 748 C C . ALA A 1 96 ? -0.078 5.691 11.849 1.00 76.12 96 ALA A C 1
ATOM 750 O O . ALA A 1 96 ? 0.937 5.737 12.543 1.00 76.12 96 ALA A O 1
ATOM 751 N N . ASP A 1 97 ? -0.205 4.874 10.802 1.00 77.44 97 ASP A N 1
ATOM 752 C CA . ASP A 1 97 ? 0.880 4.022 10.320 1.00 77.44 97 ASP A CA 1
ATOM 753 C C . ASP A 1 97 ? 1.685 4.732 9.221 1.00 77.44 97 ASP A C 1
ATOM 755 O O . ASP A 1 97 ? 1.146 4.981 8.140 1.00 77.44 97 ASP A O 1
ATOM 759 N N . PRO A 1 98 ? 2.963 5.087 9.464 1.00 74.69 98 PRO A N 1
ATOM 760 C CA . PRO A 1 98 ? 3.817 5.693 8.448 1.00 74.69 98 PRO A CA 1
ATOM 761 C C . PRO A 1 98 ? 4.491 4.658 7.528 1.00 74.69 98 PRO A C 1
ATOM 763 O O . PRO A 1 98 ? 5.302 5.043 6.680 1.00 74.69 98 PRO A O 1
ATOM 766 N N . SER A 1 99 ? 4.231 3.360 7.712 1.00 80.38 99 SER A N 1
ATOM 767 C CA . SER A 1 99 ? 4.889 2.287 6.963 1.00 80.38 99 SER A CA 1
ATOM 768 C C . SER A 1 99 ? 4.461 2.279 5.492 1.00 80.38 99 SER A C 1
ATOM 770 O O . SER A 1 99 ? 3.283 2.386 5.156 1.00 80.38 99 SER A O 1
ATOM 772 N N . ALA A 1 100 ? 5.431 2.139 4.591 1.00 82.00 100 ALA A N 1
ATOM 773 C CA . ALA A 1 100 ? 5.223 2.114 3.148 1.00 82.00 100 ALA A CA 1
ATOM 774 C C . ALA A 1 100 ? 6.226 1.173 2.466 1.00 82.00 100 ALA A C 1
ATOM 776 O O . ALA A 1 100 ? 7.361 1.024 2.916 1.00 82.00 100 ALA A O 1
ATOM 777 N N . SER A 1 101 ? 5.827 0.551 1.355 1.00 78.75 101 SER A N 1
ATOM 778 C CA . SER A 1 101 ? 6.729 -0.289 0.558 1.00 78.75 101 SER A CA 1
ATOM 779 C C . SER A 1 101 ? 7.807 0.557 -0.130 1.00 78.75 101 SER A C 1
ATOM 781 O O . SER A 1 101 ? 7.511 1.618 -0.687 1.00 78.75 101 SER A O 1
ATOM 783 N N . LEU A 1 102 ? 9.057 0.083 -0.112 1.00 80.75 102 LEU A N 1
ATOM 784 C CA . LEU A 1 102 ? 10.206 0.787 -0.684 1.00 80.75 102 LEU A CA 1
ATOM 785 C C . LEU A 1 102 ? 10.675 0.110 -1.987 1.00 80.75 102 LEU A C 1
ATOM 787 O O . LEU A 1 102 ? 11.156 -1.023 -1.945 1.00 80.75 102 LEU A O 1
ATOM 791 N N . PRO A 1 103 ? 10.589 0.779 -3.151 1.00 81.31 103 PRO A N 1
ATOM 792 C CA . PRO A 1 103 ? 11.132 0.253 -4.401 1.00 81.31 103 PRO A CA 1
ATOM 793 C C . PRO A 1 103 ? 12.634 0.544 -4.545 1.00 81.31 103 PRO A C 1
ATOM 795 O O . PRO A 1 103 ? 13.131 1.577 -4.093 1.00 81.31 103 PRO A O 1
ATOM 798 N N . ALA A 1 104 ? 13.345 -0.320 -5.270 1.00 75.94 104 ALA A N 1
ATOM 799 C CA . ALA A 1 104 ? 14.730 -0.106 -5.695 1.00 75.94 104 ALA A CA 1
ATOM 800 C C . ALA A 1 104 ? 14.844 -0.066 -7.229 1.00 75.94 104 ALA A C 1
ATOM 802 O O . ALA A 1 104 ? 13.956 -0.525 -7.946 1.00 75.94 104 ALA A O 1
ATOM 803 N N . PHE A 1 105 ? 15.948 0.470 -7.757 1.00 81.00 105 PHE A N 1
ATOM 804 C CA . PHE A 1 105 ? 16.202 0.526 -9.200 1.00 81.00 105 PHE A CA 1
ATOM 805 C C . PHE A 1 105 ? 17.585 -0.025 -9.542 1.00 81.00 105 PHE A C 1
ATOM 807 O O . PHE A 1 105 ? 18.578 0.338 -8.914 1.00 81.00 105 PHE A O 1
ATOM 814 N N . LEU A 1 106 ? 17.648 -0.846 -10.588 1.00 73.31 106 LEU A N 1
ATOM 815 C CA . LEU A 1 106 ? 18.872 -1.223 -11.282 1.00 73.31 106 LEU A CA 1
ATOM 816 C C . LEU A 1 106 ? 18.927 -0.536 -12.645 1.00 73.31 106 LEU A C 1
ATOM 818 O O . LEU A 1 106 ? 17.916 -0.388 -13.338 1.00 73.31 106 LEU A O 1
ATOM 822 N N . ARG A 1 107 ? 20.135 -0.144 -13.044 1.00 80.44 107 ARG A N 1
ATOM 823 C CA . ARG A 1 107 ? 20.427 0.427 -14.358 1.00 80.44 107 ARG A CA 1
ATOM 824 C C . ARG A 1 107 ? 21.517 -0.405 -15.014 1.00 80.44 107 ARG A C 1
ATOM 826 O O . ARG A 1 107 ? 22.565 -0.612 -14.407 1.00 80.44 107 ARG A O 1
ATOM 833 N N . ALA A 1 108 ? 21.265 -0.872 -16.230 1.00 77.81 108 ALA A N 1
ATOM 834 C CA . ALA A 1 108 ? 22.236 -1.613 -17.026 1.00 77.81 108 ALA A CA 1
ATOM 835 C C . ALA A 1 108 ? 22.514 -0.859 -18.329 1.00 77.81 108 ALA A C 1
ATOM 837 O O . ALA A 1 108 ? 21.595 -0.373 -18.980 1.00 77.81 108 ALA A O 1
ATOM 838 N N . GLU A 1 109 ? 23.780 -0.746 -18.716 1.00 76.12 109 GLU A N 1
ATOM 839 C CA . GLU A 1 109 ? 24.203 -0.084 -19.952 1.00 76.12 109 GLU A CA 1
ATOM 840 C C . GLU A 1 109 ? 24.756 -1.137 -20.907 1.00 76.12 109 GLU A C 1
ATOM 842 O O . GLU A 1 109 ? 25.575 -1.963 -20.508 1.00 76.12 109 GLU A O 1
ATOM 847 N N . SER A 1 110 ? 24.302 -1.143 -22.161 1.00 64.06 110 SER A N 1
ATOM 848 C CA . SER A 1 110 ? 24.658 -2.231 -23.077 1.00 64.06 110 SER A CA 1
ATOM 849 C C . SER A 1 110 ? 26.027 -2.060 -23.731 1.00 64.06 110 SER A C 1
ATOM 851 O O . SER A 1 110 ? 26.514 -3.010 -24.327 1.00 64.06 110 SER A O 1
ATOM 853 N N . GLY A 1 111 ? 26.668 -0.886 -23.652 1.00 59.31 111 GLY A N 1
ATOM 854 C CA . GLY A 1 111 ? 27.968 -0.608 -24.291 1.00 59.31 111 GLY A CA 1
ATOM 855 C C . GLY A 1 111 ? 27.989 -0.759 -25.824 1.00 59.31 111 GLY A C 1
ATOM 856 O O . GLY A 1 111 ? 29.007 -0.487 -26.455 1.00 59.31 111 GLY A O 1
ATOM 857 N N . VAL A 1 112 ? 26.874 -1.169 -26.438 1.00 59.41 112 VAL A N 1
ATOM 858 C CA . VAL A 1 112 ? 26.736 -1.471 -27.863 1.00 59.41 112 VAL A CA 1
ATOM 859 C C . VAL A 1 112 ? 26.042 -0.292 -28.558 1.00 59.41 112 VAL A C 1
ATOM 861 O O . VAL A 1 112 ? 24.938 0.092 -28.160 1.00 59.41 112 VAL A O 1
ATOM 864 N N . PRO A 1 113 ? 26.640 0.298 -29.613 1.00 49.53 113 PRO A N 1
ATOM 865 C CA . PRO A 1 113 ? 25.990 1.337 -30.404 1.00 49.53 113 PRO A CA 1
ATOM 866 C C . PRO A 1 113 ? 24.695 0.823 -31.047 1.00 49.53 113 PRO A C 1
ATOM 868 O O . PRO A 1 113 ? 24.638 -0.290 -31.564 1.00 49.53 113 PRO A O 1
ATOM 871 N N . ARG A 1 114 ? 23.660 1.668 -31.018 1.00 51.09 114 ARG A N 1
ATOM 872 C CA . ARG A 1 114 ? 22.279 1.438 -31.478 1.00 51.09 114 ARG A CA 1
ATOM 873 C C . ARG A 1 114 ? 22.193 0.586 -32.761 1.00 51.09 114 ARG A C 1
ATOM 875 O O . ARG A 1 114 ? 22.366 1.108 -33.858 1.00 51.09 114 ARG A O 1
ATOM 882 N N . ALA A 1 115 ? 21.844 -0.697 -32.639 1.00 47.09 115 ALA A N 1
ATOM 883 C CA . ALA A 1 115 ? 21.459 -1.521 -33.783 1.00 47.09 115 ALA A CA 1
ATOM 884 C C . ALA A 1 115 ? 19.951 -1.376 -34.039 1.00 47.09 115 ALA A C 1
ATOM 886 O O . ALA A 1 115 ? 19.112 -1.755 -33.224 1.00 47.09 115 ALA A O 1
ATOM 887 N N . SER A 1 116 ? 19.606 -0.794 -35.183 1.00 45.12 116 SER A N 1
ATOM 888 C CA . SER A 1 116 ? 18.245 -0.660 -35.695 1.00 45.12 116 SER A CA 1
ATOM 889 C C . SER A 1 116 ? 17.723 -2.002 -36.215 1.00 45.12 116 SER A C 1
ATOM 891 O O . SER A 1 116 ? 17.800 -2.282 -37.407 1.00 45.12 116 SER A O 1
ATOM 893 N N . ARG A 1 117 ? 17.174 -2.852 -35.344 1.00 44.66 117 ARG A N 1
ATOM 894 C CA . ARG A 1 117 ? 16.225 -3.909 -35.743 1.00 44.66 117 ARG A CA 1
ATOM 895 C C . ARG A 1 117 ? 15.448 -4.394 -34.525 1.00 44.66 117 ARG A C 1
ATOM 897 O O . ARG A 1 117 ?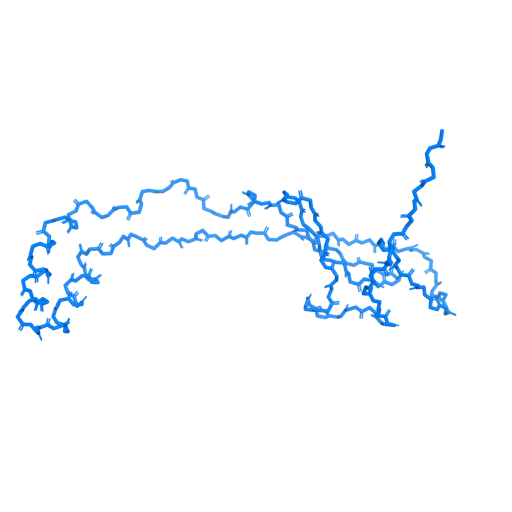 16.037 -4.609 -33.474 1.00 44.66 117 ARG A O 1
ATOM 904 N N . GLY A 1 118 ? 14.128 -4.500 -34.677 1.00 45.66 118 GLY A N 1
ATOM 905 C CA . GLY A 1 118 ? 13.208 -4.884 -33.610 1.00 45.66 118 GLY A CA 1
ATOM 906 C C . GLY A 1 118 ? 13.555 -6.249 -33.026 1.00 45.66 118 GLY A C 1
ATOM 907 O O . GLY A 1 118 ? 13.789 -7.203 -33.767 1.00 45.66 118 GLY A O 1
ATOM 908 N N . TYR A 1 119 ? 13.573 -6.325 -31.699 1.00 47.91 119 TYR A N 1
ATOM 909 C CA . TYR A 1 119 ? 13.713 -7.571 -30.961 1.00 47.91 119 TYR A CA 1
ATOM 910 C C . TYR A 1 119 ? 12.474 -7.777 -30.100 1.00 47.91 119 TYR A C 1
ATOM 912 O O . TYR A 1 119 ? 12.104 -6.921 -29.302 1.00 47.91 119 TYR A O 1
ATOM 920 N N . ALA A 1 120 ? 11.839 -8.933 -30.279 1.00 33.06 120 ALA A N 1
ATOM 921 C CA . ALA A 1 120 ? 10.817 -9.428 -29.378 1.00 33.06 120 ALA A CA 1
ATOM 922 C C . ALA A 1 120 ? 11.507 -9.981 -28.125 1.00 33.06 120 ALA A C 1
ATOM 924 O O . ALA A 1 120 ? 12.265 -10.948 -28.212 1.00 33.06 120 ALA A O 1
ATOM 925 N N . ILE A 1 121 ? 11.236 -9.386 -26.965 1.00 38.00 121 ILE A N 1
ATOM 926 C CA . ILE A 1 121 ? 11.557 -10.005 -25.679 1.00 38.00 121 ILE A CA 1
ATOM 927 C C . ILE A 1 121 ? 10.479 -11.069 -25.444 1.00 38.00 121 ILE A C 1
ATOM 929 O O . ILE A 1 121 ? 9.331 -10.745 -25.151 1.00 38.00 121 ILE A O 1
ATOM 933 N N . SER A 1 122 ? 10.814 -12.343 -25.651 1.00 30.00 122 SER A N 1
ATOM 934 C CA . SER A 1 122 ? 9.969 -13.453 -25.208 1.00 30.00 122 SER A CA 1
ATOM 935 C C . SER A 1 122 ? 10.372 -13.847 -23.794 1.00 30.00 122 SER A C 1
ATOM 937 O O . SER A 1 122 ? 11.475 -14.364 -23.609 1.00 30.00 122 SER A O 1
ATOM 939 N N . ALA A 1 123 ? 9.482 -13.591 -22.835 1.00 36.28 123 ALA A N 1
ATOM 940 C CA . ALA A 1 123 ? 9.459 -14.311 -21.566 1.00 36.28 123 ALA A CA 1
ATOM 941 C C . ALA A 1 123 ? 9.027 -15.770 -21.786 1.00 36.28 123 ALA A C 1
ATOM 943 O O . ALA A 1 123 ? 8.258 -16.017 -22.752 1.00 36.28 123 ALA A O 1
#

InterPro domains:
  IPR027414 Glycosyl hydrolase family 95, N-terminal domain [PF14498] (12-97)

Secondary structure (DSSP, 8-state):
--------------SS--SSGGGSEEEE-SSEEEEE---SSEEEEEEEETT-BSS-------TTHHHHHHHHHHHHHTT-HHHHHHHHHHHTPPPP----B--EEEEEE--S----S------